Protein AF-A0AAV8XBD4-F1 (afdb_monomer_lite)

Sequence (76 aa):
MILGKYNEENQRKKELLEAEEKKLAESTVVGSRCKVTIQNAPHRLGTVMYSGLVDGLAGYWIGVKYDEPLGKNDGS

Secondary structure (DSSP, 8-state):
---SHHHHHHHHHHHHHHHHHHHHHHHS-TT-EEEE--TTS--EEEEEEEEEE-TTSSSEEEEEEESSS--SS---

pLDDT: mean 83.46, std 12.45, range [39.28, 94.25]

Foldseek 3Di:
DPPDDVPVVVVVVVVVVLVVLLVVLVPDDFQDWDWDDDPPDDIFIFTFHDWADDPPDPGIDTDTDTPDPPDPDPRD

Radius of gyration: 16.55 Å; chains: 1; bounding box: 28×22×56 Å

Organism: NCBI:txid1586634

Structure (mmCIF, N/CA/C/O backbone):
data_AF-A0AAV8XBD4-F1
#
_entry.id   AF-A0AAV8XBD4-F1
#
loop_
_atom_site.group_PDB
_atom_site.id
_atom_site.type_symbol
_atom_site.label_atom_id
_atom_site.label_alt_id
_atom_site.label_comp_id
_atom_site.label_asym_id
_atom_site.label_entity_id
_atom_site.label_seq_id
_atom_site.pdbx_PDB_ins_code
_atom_site.Cartn_x
_atom_site.Cartn_y
_atom_site.Cartn_z
_atom_site.occupancy
_atom_site.B_iso_or_equiv
_atom_site.auth_seq_id
_atom_site.auth_comp_id
_atom_site.auth_asym_id
_atom_site.auth_atom_id
_atom_site.pdbx_PDB_model_num
ATOM 1 N N . MET A 1 1 ? -3.525 0.339 43.949 1.00 39.28 1 MET A N 1
ATOM 2 C CA . MET A 1 1 ? -3.202 -0.156 42.593 1.00 39.28 1 MET A CA 1
ATOM 3 C C . MET A 1 1 ? -3.940 0.711 41.588 1.00 39.28 1 MET A C 1
ATOM 5 O O . MET A 1 1 ? -5.156 0.624 41.532 1.00 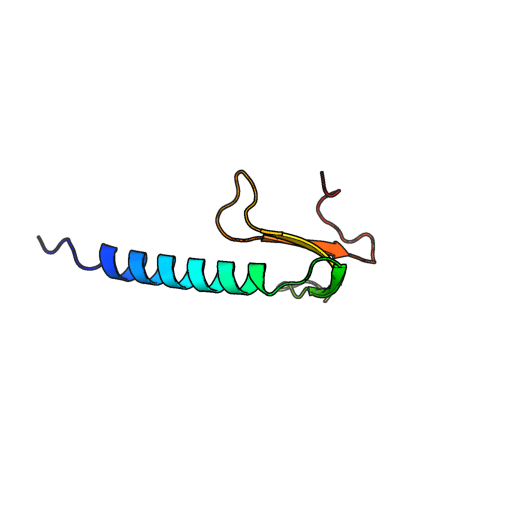39.28 1 MET A O 1
ATOM 9 N N . ILE A 1 2 ? -3.247 1.598 40.868 1.00 45.22 2 ILE A N 1
ATOM 10 C CA . ILE A 1 2 ? -3.869 2.421 39.817 1.00 45.22 2 ILE A CA 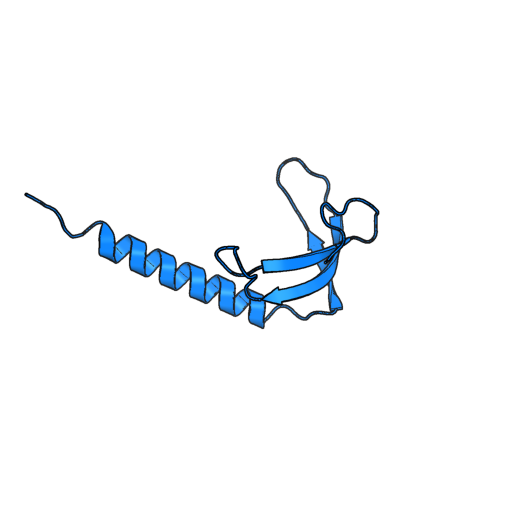1
ATOM 11 C C . ILE A 1 2 ? -3.632 1.700 38.492 1.00 45.22 2 ILE A C 1
ATOM 13 O O . ILE A 1 2 ? -2.624 1.909 37.828 1.00 45.22 2 ILE A O 1
ATOM 17 N N . LEU A 1 3 ? -4.537 0.786 38.162 1.00 57.62 3 LEU A N 1
ATOM 18 C CA . LEU A 1 3 ? -4.554 0.059 36.899 1.00 57.62 3 LEU A CA 1
ATOM 19 C C . LEU A 1 3 ? -5.877 0.414 36.220 1.00 57.62 3 LEU A C 1
ATOM 21 O O . LEU A 1 3 ? -6.928 0.105 36.771 1.00 57.62 3 LEU A O 1
ATOM 25 N N . GLY A 1 4 ? -5.861 1.106 35.077 1.00 55.50 4 GLY A N 1
ATOM 26 C CA . GLY A 1 4 ? -7.109 1.237 34.314 1.00 55.50 4 GLY A CA 1
ATOM 27 C C . GLY A 1 4 ? -7.157 2.257 33.183 1.00 55.50 4 GLY A C 1
ATOM 28 O O . GLY A 1 4 ? -7.757 1.965 32.161 1.00 55.50 4 GLY A O 1
ATOM 29 N N . LYS A 1 5 ? -6.511 3.424 33.293 1.00 50.16 5 LYS A N 1
ATOM 30 C CA . LYS A 1 5 ? -6.716 4.488 32.283 1.00 50.16 5 LYS A CA 1
ATOM 31 C C . LYS A 1 5 ? -5.824 4.396 31.041 1.00 50.16 5 LYS A C 1
ATOM 33 O O . LYS A 1 5 ? -6.116 5.030 30.038 1.00 50.16 5 LYS A O 1
ATOM 38 N N . TYR A 1 6 ? -4.765 3.587 31.085 1.00 55.34 6 TYR A N 1
ATOM 39 C CA . TYR A 1 6 ? -3.827 3.439 29.965 1.00 55.34 6 TYR A CA 1
ATOM 40 C C . TYR A 1 6 ? -4.387 2.573 28.820 1.00 55.34 6 TYR A C 1
ATOM 42 O O . TYR A 1 6 ? -3.895 2.643 27.700 1.00 55.34 6 TYR A O 1
ATOM 50 N N . ASN A 1 7 ? -5.422 1.763 29.078 1.00 67.31 7 ASN A N 1
ATOM 51 C CA . ASN A 1 7 ? -5.937 0.822 28.081 1.00 67.31 7 ASN A CA 1
ATOM 52 C C . ASN A 1 7 ? -6.991 1.461 27.159 1.00 67.31 7 ASN A C 1
ATOM 54 O O . ASN A 1 7 ? -6.956 1.258 25.951 1.00 67.31 7 ASN A O 1
ATOM 58 N N . GLU A 1 8 ? -7.881 2.298 27.704 1.00 77.50 8 GLU A N 1
ATOM 59 C CA . GLU A 1 8 ? -8.973 2.910 26.930 1.00 77.50 8 GLU A CA 1
ATOM 60 C C . GLU A 1 8 ? -8.483 3.957 25.923 1.00 77.50 8 GLU A C 1
ATOM 62 O O . GLU A 1 8 ? -8.977 4.019 24.800 1.00 77.50 8 GLU A O 1
ATOM 67 N N . GLU A 1 9 ? -7.501 4.782 26.296 1.00 81.38 9 GLU A N 1
ATOM 68 C CA . GLU A 1 9 ? -6.973 5.819 25.402 1.00 81.38 9 GLU A CA 1
ATOM 69 C C . GLU A 1 9 ? -6.230 5.206 24.207 1.00 81.38 9 GLU A C 1
ATOM 71 O O . GLU A 1 9 ? -6.407 5.645 23.072 1.00 81.38 9 GLU A O 1
ATOM 76 N N . ASN A 1 10 ? -5.447 4.152 24.446 1.00 81.06 10 ASN A N 1
ATOM 77 C CA . ASN A 1 10 ? -4.755 3.422 23.387 1.00 81.06 10 ASN A CA 1
ATOM 78 C C . ASN A 1 10 ? -5.739 2.705 22.461 1.00 81.06 10 ASN A C 1
ATOM 80 O O . ASN A 1 10 ? -5.540 2.701 21.249 1.00 81.06 10 ASN A O 1
ATOM 84 N N . GLN A 1 11 ? -6.818 2.151 23.016 1.00 78.88 11 GLN A N 1
ATOM 85 C CA . GLN A 1 11 ? -7.854 1.487 22.235 1.00 78.88 11 GLN A CA 1
ATOM 86 C C . GLN A 1 11 ? -8.603 2.477 21.338 1.00 78.88 11 GLN A C 1
ATOM 88 O O . GLN A 1 11 ? -8.721 2.237 20.141 1.00 78.88 11 GLN A O 1
ATOM 93 N N . ARG A 1 12 ? -8.976 3.651 21.863 1.00 84.19 12 ARG A N 1
ATOM 94 C CA . ARG A 1 12 ? -9.578 4.727 21.058 1.00 84.19 12 ARG A CA 1
ATOM 95 C C . ARG A 1 12 ? -8.633 5.250 19.979 1.00 84.19 12 ARG A C 1
ATOM 97 O O . ARG A 1 12 ? -9.061 5.464 18.852 1.00 84.19 12 ARG A O 1
ATOM 104 N N . LYS A 1 13 ? -7.348 5.451 20.295 1.00 85.62 13 LYS A N 1
ATOM 105 C CA . LYS A 1 13 ? -6.341 5.862 19.298 1.00 85.62 13 LYS A CA 1
ATOM 106 C C . LYS A 1 13 ? -6.196 4.827 18.187 1.00 85.62 13 LYS A C 1
ATOM 108 O O . LYS A 1 13 ? -6.088 5.208 17.029 1.00 85.62 13 LYS A O 1
ATOM 113 N N . LYS A 1 14 ? -6.217 3.541 18.538 1.00 85.06 14 LYS A N 1
ATOM 114 C CA . LYS A 1 14 ? -6.156 2.443 17.574 1.00 85.06 14 LYS A CA 1
ATOM 115 C C . LYS A 1 14 ? -7.394 2.411 16.676 1.00 85.06 14 LYS A C 1
ATOM 117 O O . LYS A 1 14 ? -7.241 2.337 15.468 1.00 85.06 14 LYS A O 1
ATOM 122 N N . GLU A 1 15 ? -8.591 2.541 17.245 1.00 86.81 15 GLU A N 1
ATOM 123 C CA . GLU A 1 15 ? -9.848 2.597 16.482 1.00 86.81 15 GLU A CA 1
ATOM 124 C C . GLU A 1 15 ? -9.894 3.800 15.528 1.00 86.81 15 GLU A C 1
ATOM 126 O O . GLU A 1 15 ? -10.323 3.668 14.384 1.00 86.81 15 GLU A O 1
ATOM 131 N N . LEU A 1 16 ? -9.421 4.969 15.975 1.00 89.12 16 LEU A N 1
ATOM 132 C CA . LEU A 1 16 ? -9.319 6.162 15.132 1.00 89.12 16 LEU A CA 1
ATOM 133 C C . LEU A 1 16 ? -8.331 5.951 13.983 1.00 89.12 16 LEU A C 1
ATOM 135 O O . LEU A 1 16 ? 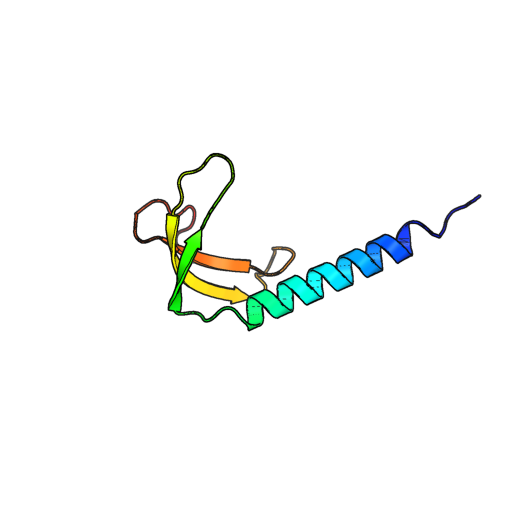-8.670 6.245 12.840 1.00 89.12 16 LEU A O 1
ATOM 139 N N . LEU A 1 17 ? -7.150 5.400 14.279 1.00 87.88 17 LEU A N 1
ATOM 140 C CA . LEU A 1 17 ? -6.142 5.088 13.270 1.00 87.88 17 LEU A CA 1
ATOM 141 C C . LEU A 1 17 ? -6.683 4.095 12.236 1.00 87.88 17 LEU A C 1
ATOM 143 O O . LEU A 1 17 ? -6.582 4.343 11.041 1.00 87.88 17 LEU A O 1
ATOM 147 N N . GLU A 1 18 ? -7.322 3.013 12.680 1.00 87.12 18 GLU A N 1
ATOM 148 C CA . GLU A 1 18 ? -7.921 2.011 11.792 1.00 87.12 18 GLU A CA 1
ATOM 149 C C . GLU A 1 18 ? -9.046 2.602 10.931 1.00 87.12 18 GLU A C 1
ATOM 151 O O . GLU A 1 18 ? -9.174 2.258 9.755 1.00 87.12 18 GLU A O 1
ATOM 156 N N . ALA A 1 19 ? -9.857 3.511 11.479 1.00 89.12 19 ALA A N 1
ATOM 157 C CA . ALA A 1 19 ? -10.895 4.201 10.720 1.00 89.12 19 ALA A CA 1
ATOM 158 C C . ALA A 1 19 ? -10.306 5.157 9.668 1.00 89.12 19 ALA A C 1
ATOM 160 O O . ALA A 1 19 ? -10.826 5.236 8.551 1.00 89.12 19 ALA A O 1
ATOM 161 N N . GLU A 1 20 ? -9.225 5.867 9.998 1.00 90.12 20 GLU A N 1
ATOM 162 C CA . GLU A 1 20 ? -8.496 6.715 9.051 1.00 90.12 20 GLU A CA 1
ATOM 163 C C . GLU A 1 20 ? -7.836 5.885 7.943 1.00 90.12 20 GLU A C 1
ATOM 165 O O . GLU A 1 20 ? -8.001 6.206 6.764 1.00 90.12 20 GLU A O 1
ATOM 170 N N . GLU A 1 21 ? -7.164 4.787 8.297 1.00 88.94 21 GLU A N 1
ATOM 171 C CA . GLU A 1 21 ? -6.566 3.838 7.353 1.00 88.94 21 GLU A CA 1
ATOM 172 C C . GLU A 1 21 ? -7.616 3.239 6.416 1.00 88.94 21 GLU A C 1
ATOM 174 O O . GLU A 1 21 ? -7.428 3.232 5.197 1.00 88.94 21 GLU A O 1
ATOM 179 N N . LYS A 1 22 ? -8.758 2.807 6.966 1.00 89.50 22 LYS A N 1
ATOM 180 C CA . LYS A 1 22 ? -9.891 2.29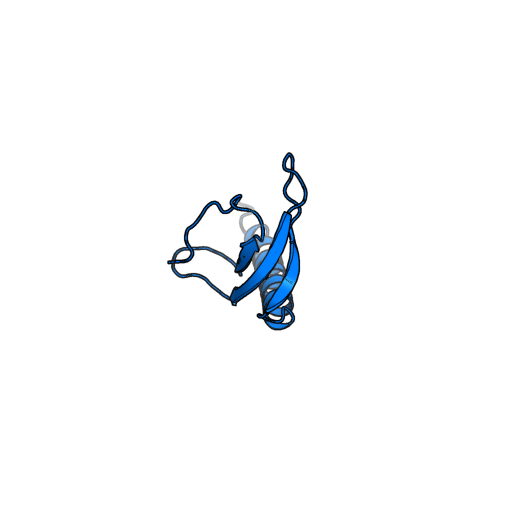4 6.192 1.00 89.50 22 LYS A CA 1
ATOM 181 C C . LYS A 1 22 ? -10.391 3.326 5.194 1.00 89.50 22 LYS A C 1
ATOM 183 O O . LYS A 1 22 ? -10.526 3.028 4.012 1.00 89.50 22 LYS A O 1
ATOM 188 N N . LYS A 1 23 ? -10.649 4.549 5.660 1.00 91.19 23 LYS A N 1
ATOM 189 C CA . LYS A 1 23 ? -11.164 5.628 4.813 1.00 91.19 23 LYS A CA 1
ATOM 190 C C . LYS A 1 23 ? -10.180 5.970 3.696 1.00 91.19 23 LYS A C 1
ATOM 192 O O . LYS A 1 23 ? -10.594 6.216 2.563 1.00 91.19 23 LYS A O 1
ATOM 197 N N . LEU A 1 24 ? -8.881 5.972 3.997 1.00 90.00 24 LEU A N 1
ATOM 198 C CA . LEU A 1 24 ? -7.843 6.213 3.004 1.00 90.00 24 LEU A CA 1
ATOM 199 C C . LEU A 1 24 ? -7.797 5.086 1.964 1.00 90.00 24 LEU A C 1
ATOM 201 O O . LEU A 1 24 ? -7.776 5.372 0.765 1.00 90.00 24 LEU A O 1
ATOM 205 N N . ALA A 1 25 ? -7.850 3.828 2.403 1.00 89.31 25 ALA A N 1
ATOM 206 C CA . ALA A 1 25 ? -7.896 2.672 1.517 1.00 89.31 25 ALA A CA 1
ATOM 207 C C . ALA A 1 25 ? -9.143 2.690 0.615 1.00 89.31 25 ALA A C 1
ATOM 209 O O . ALA A 1 25 ? -9.022 2.546 -0.600 1.00 89.31 25 ALA A O 1
ATOM 210 N N . GLU A 1 26 ? -10.324 2.973 1.165 1.00 89.75 26 GLU A N 1
ATOM 211 C CA . GLU A 1 26 ? -11.574 3.094 0.400 1.00 89.75 26 GLU A CA 1
ATOM 212 C C . GLU A 1 26 ? -11.534 4.242 -0.619 1.00 89.75 26 GLU A C 1
ATOM 214 O O . GLU A 1 26 ? -12.072 4.119 -1.717 1.00 89.75 26 GLU A O 1
ATOM 219 N N . SER A 1 27 ? -10.870 5.355 -0.289 1.00 91.44 27 SER A N 1
ATOM 220 C CA . SER A 1 27 ? -10.700 6.481 -1.218 1.00 91.44 27 SER A CA 1
ATOM 221 C C . SER A 1 27 ? -9.645 6.239 -2.305 1.00 91.44 27 SER A C 1
ATOM 223 O O . SER A 1 27 ? -9.588 6.975 -3.292 1.00 91.44 27 SER A O 1
ATOM 225 N N . THR A 1 28 ? -8.794 5.224 -2.134 1.00 90.69 28 THR A N 1
ATOM 226 C CA . THR A 1 28 ? -7.703 4.935 -3.062 1.00 90.69 28 THR A CA 1
ATOM 227 C C . THR A 1 28 ? -8.224 4.132 -4.248 1.00 90.69 28 THR A C 1
ATOM 229 O O . THR A 1 28 ? -8.612 2.972 -4.127 1.00 90.69 28 THR A O 1
ATOM 232 N N . VAL A 1 29 ? -8.179 4.740 -5.431 1.00 92.56 29 VAL A N 1
ATOM 233 C CA . VAL A 1 29 ? -8.644 4.113 -6.671 1.00 92.56 29 VAL A CA 1
ATOM 234 C C . VAL A 1 29 ? -7.571 3.172 -7.224 1.00 92.56 29 VAL A C 1
ATOM 236 O O . VAL A 1 29 ? -6.498 3.612 -7.650 1.00 92.56 29 VAL A O 1
ATOM 239 N N . VAL A 1 30 ? -7.885 1.877 -7.276 1.00 93.31 30 VAL A N 1
ATOM 240 C CA . VAL A 1 30 ? -7.068 0.870 -7.969 1.00 93.31 30 VAL A CA 1
ATOM 241 C C . VAL A 1 30 ? -6.948 1.232 -9.455 1.00 93.31 30 VAL A C 1
ATOM 243 O O . VAL A 1 30 ? -7.919 1.627 -10.093 1.00 93.31 30 VAL A O 1
ATOM 246 N N . GLY A 1 31 ? -5.738 1.136 -10.003 1.00 92.38 31 GLY A N 1
ATOM 247 C CA . GLY A 1 31 ? -5.378 1.577 -11.352 1.00 92.38 31 GLY A CA 1
ATOM 248 C C . GLY A 1 31 ? -4.852 3.014 -11.427 1.00 92.38 31 GLY A C 1
ATOM 249 O O . GLY A 1 31 ? -4.350 3.425 -12.473 1.00 92.38 31 GLY A O 1
ATOM 250 N N . SER A 1 32 ? -4.909 3.783 -10.335 1.00 93.12 32 SER A N 1
ATOM 251 C CA . SER A 1 32 ? -4.385 5.151 -10.323 1.00 93.12 32 SER A CA 1
ATOM 252 C C . SER A 1 32 ? -2.865 5.198 -10.227 1.00 93.12 32 SER A C 1
ATOM 254 O O . SER A 1 32 ? -2.223 4.367 -9.576 1.00 93.12 32 SER A O 1
ATOM 256 N N . ARG A 1 33 ? -2.287 6.229 -10.849 1.00 94.06 33 ARG A N 1
ATOM 257 C CA . ARG A 1 33 ? -0.861 6.543 -10.743 1.00 94.06 33 ARG A CA 1
ATOM 258 C C . ARG A 1 33 ? -0.542 7.084 -9.357 1.00 94.06 33 ARG A C 1
ATOM 260 O O . ARG A 1 33 ? -1.217 7.987 -8.870 1.00 94.06 33 ARG A O 1
ATOM 267 N N . CYS A 1 34 ? 0.515 6.566 -8.747 1.00 92.69 34 CYS A N 1
ATOM 268 C CA . CYS A 1 34 ? 0.957 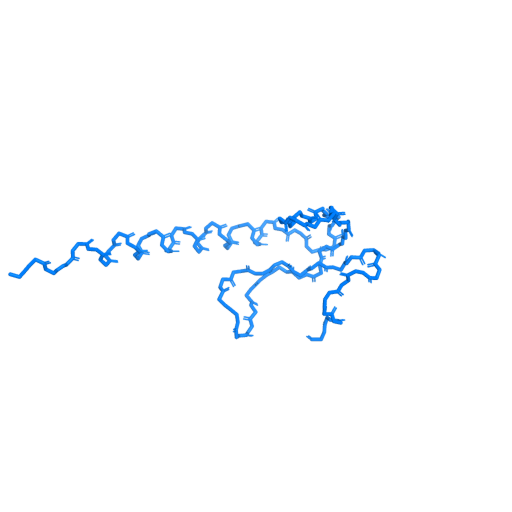6.991 -7.428 1.00 92.69 34 CYS A CA 1
ATOM 269 C C . CYS A 1 34 ? 2.481 7.150 -7.355 1.00 92.69 34 CYS A C 1
ATOM 271 O O . CYS A 1 34 ? 3.241 6.623 -8.173 1.00 92.69 34 CYS A O 1
ATOM 273 N N . LYS A 1 35 ? 2.922 7.912 -6.351 1.00 92.81 35 LYS A N 1
ATOM 274 C CA . LYS A 1 35 ? 4.329 8.069 -5.985 1.00 92.81 35 LYS A CA 1
ATOM 275 C C . LYS A 1 35 ? 4.524 7.539 -4.575 1.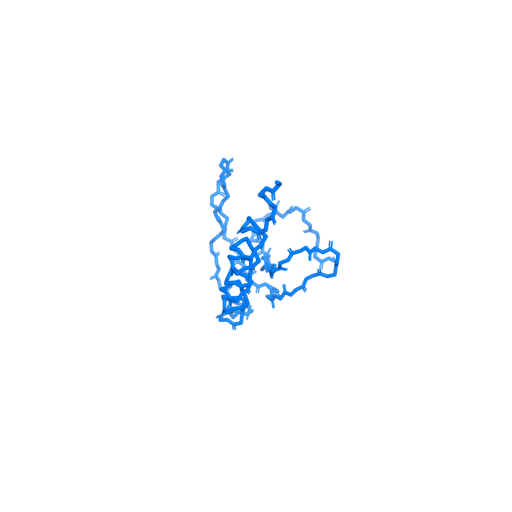00 92.81 35 LYS A C 1
ATOM 277 O O . LYS A 1 35 ? 3.960 8.082 -3.628 1.00 92.81 35 LYS A O 1
ATOM 282 N N . VAL A 1 36 ? 5.360 6.522 -4.435 1.00 90.69 36 VAL A N 1
ATOM 283 C CA . VAL A 1 36 ? 5.716 5.938 -3.145 1.00 90.69 36 VAL A CA 1
ATOM 284 C C . VAL A 1 36 ? 6.983 6.605 -2.625 1.00 90.69 36 VAL A C 1
ATOM 286 O O . VAL A 1 36 ? 7.982 6.730 -3.338 1.00 90.69 36 VAL A O 1
ATOM 289 N N . THR A 1 37 ? 6.930 7.051 -1.372 1.00 92.00 37 THR A N 1
ATOM 290 C CA . THR A 1 37 ? 8.060 7.662 -0.666 1.00 92.00 37 THR A CA 1
ATOM 291 C C . THR A 1 37 ? 8.344 6.841 0.578 1.00 92.00 37 THR A C 1
ATOM 293 O O . THR A 1 37 ? 7.473 6.685 1.426 1.00 92.00 37 THR A O 1
ATOM 296 N N . ILE A 1 38 ? 9.557 6.303 0.667 1.00 88.88 38 ILE A N 1
ATOM 297 C CA . ILE A 1 38 ? 10.024 5.499 1.796 1.00 88.88 38 ILE A CA 1
ATOM 298 C C . ILE A 1 38 ? 11.263 6.195 2.352 1.00 88.88 38 ILE A C 1
ATOM 300 O O . ILE A 1 38 ? 12.087 6.707 1.592 1.00 88.88 38 ILE A O 1
ATOM 304 N N . GLN A 1 39 ? 11.396 6.226 3.675 1.00 90.38 39 GLN A N 1
ATOM 305 C CA . GLN A 1 39 ? 12.568 6.807 4.318 1.00 90.38 39 GLN A CA 1
ATOM 306 C C . GLN A 1 39 ? 13.842 6.093 3.835 1.00 90.38 39 GLN A C 1
ATOM 308 O O . GLN A 1 39 ? 13.894 4.865 3.805 1.00 90.38 39 GLN A O 1
ATOM 313 N N . ASN A 1 40 ? 14.864 6.862 3.452 1.00 87.62 40 ASN A N 1
ATOM 314 C CA . ASN A 1 40 ? 16.143 6.359 2.930 1.00 87.62 40 ASN A CA 1
ATOM 315 C C . ASN A 1 40 ? 16.055 5.568 1.607 1.00 87.62 40 ASN A C 1
ATOM 317 O O . ASN A 1 40 ? 16.957 4.791 1.297 1.00 87.62 40 ASN A O 1
ATOM 321 N N . ALA A 1 41 ? 15.005 5.762 0.805 1.00 83.38 41 ALA A N 1
ATOM 322 C CA . ALA A 1 41 ? 14.904 5.199 -0.540 1.00 83.38 41 ALA A CA 1
ATOM 323 C C . ALA A 1 41 ? 14.494 6.278 -1.561 1.00 83.38 41 ALA A C 1
ATOM 325 O O . ALA A 1 41 ? 13.815 7.240 -1.192 1.00 83.38 41 ALA A O 1
ATOM 326 N N . PRO A 1 42 ? 14.876 6.134 -2.845 1.00 85.94 42 PRO A N 1
ATOM 327 C CA . PRO A 1 42 ? 14.412 7.042 -3.888 1.00 85.94 42 PRO A CA 1
ATOM 328 C C . PRO A 1 42 ? 12.890 6.964 -4.034 1.00 85.94 42 PRO A C 1
ATOM 330 O O . PRO A 1 42 ? 12.278 5.923 -3.773 1.00 85.94 42 PRO A O 1
ATOM 333 N N . HIS A 1 43 ? 12.285 8.066 -4.477 1.00 88.94 43 HIS A N 1
ATOM 334 C CA . HIS A 1 43 ? 10.873 8.075 -4.844 1.00 88.94 43 HIS A CA 1
ATOM 335 C C . HIS A 1 43 ? 10.628 7.083 -5.975 1.00 88.94 43 HIS A C 1
ATOM 337 O O . HIS A 1 43 ? 11.361 7.073 -6.961 1.00 88.94 43 HIS A O 1
ATOM 343 N N . ARG A 1 44 ? 9.575 6.280 -5.843 1.00 88.88 44 ARG A N 1
ATOM 344 C CA . ARG A 1 44 ? 9.201 5.289 -6.853 1.00 88.88 44 ARG A CA 1
ATOM 345 C C . ARG A 1 44 ? 7.849 5.642 -7.427 1.00 88.88 44 ARG A C 1
ATOM 347 O O . ARG A 1 44 ? 6.920 5.949 -6.680 1.00 88.88 44 ARG A O 1
ATOM 354 N N . LEU A 1 45 ? 7.747 5.602 -8.746 1.00 92.25 45 LEU A N 1
ATOM 355 C CA . LEU A 1 45 ? 6.480 5.751 -9.444 1.00 92.25 45 LEU A CA 1
ATOM 356 C C . LEU A 1 45 ? 5.888 4.375 -9.720 1.00 92.25 45 LEU A C 1
ATOM 358 O O . LEU A 1 45 ? 6.607 3.402 -9.963 1.00 92.25 45 LEU A O 1
ATOM 362 N N . GLY A 1 46 ? 4.568 4.297 -9.645 1.00 92.38 46 GLY A N 1
ATOM 363 C CA . GLY A 1 46 ? 3.864 3.060 -9.899 1.00 92.38 46 GLY A CA 1
ATOM 364 C C . GLY A 1 46 ? 2.371 3.257 -10.054 1.00 92.38 46 GLY A C 1
ATOM 365 O O . GLY A 1 46 ? 1.853 4.375 -10.129 1.00 92.38 46 GLY A O 1
ATOM 366 N N . THR A 1 47 ? 1.691 2.126 -10.105 1.00 93.69 47 THR A N 1
ATOM 367 C CA . THR A 1 47 ? 0.245 2.038 -10.248 1.00 93.69 47 THR A CA 1
ATOM 368 C C . THR A 1 47 ? -0.309 1.252 -9.075 1.00 93.69 47 THR A C 1
ATOM 370 O O . THR A 1 47 ? 0.222 0.194 -8.727 1.00 93.69 47 THR A O 1
ATOM 373 N N . VAL A 1 48 ? -1.365 1.768 -8.451 1.00 94.25 48 VAL A N 1
ATOM 374 C CA . VAL A 1 48 ? -2.068 1.042 -7.392 1.00 94.25 48 VAL A CA 1
ATOM 375 C C . VAL A 1 48 ? -2.717 -0.196 -8.002 1.00 94.25 48 VAL A C 1
ATOM 377 O O . VAL A 1 48 ? -3.509 -0.082 -8.929 1.00 94.25 48 VAL A O 1
ATOM 380 N N . MET A 1 49 ? -2.396 -1.370 -7.478 1.00 91.38 49 MET A N 1
ATOM 381 C CA . MET A 1 49 ? -2.980 -2.650 -7.890 1.00 91.38 49 MET A CA 1
ATOM 382 C C . MET A 1 49 ? -3.915 -3.226 -6.827 1.00 91.38 49 MET A C 1
ATOM 384 O O . MET A 1 49 ? -4.749 -4.066 -7.145 1.00 91.38 49 MET A O 1
ATOM 388 N N . TYR A 1 50 ? -3.786 -2.775 -5.579 1.00 92.19 50 TYR A N 1
ATOM 389 C CA . TYR A 1 50 ? -4.567 -3.276 -4.456 1.00 92.19 50 TYR A CA 1
ATOM 390 C C . TYR A 1 50 ? -4.809 -2.178 -3.423 1.00 92.19 50 TYR A C 1
ATOM 392 O O . TYR A 1 50 ? -3.927 -1.351 -3.192 1.00 92.19 50 TYR A O 1
ATOM 400 N N . SER A 1 51 ? -5.978 -2.196 -2.787 1.00 93.00 51 SER A N 1
ATOM 401 C CA . SER A 1 51 ? -6.307 -1.341 -1.649 1.00 93.00 51 SER A CA 1
ATOM 402 C C . SER A 1 51 ? -7.247 -2.094 -0.709 1.00 93.00 51 SER A C 1
ATOM 404 O O . SER A 1 51 ? -8.397 -2.344 -1.070 1.00 93.00 51 SER A O 1
ATOM 406 N N . GLY A 1 52 ? -6.767 -2.508 0.465 1.00 91.31 52 GLY A N 1
ATOM 407 C CA . GLY A 1 52 ? -7.571 -3.306 1.395 1.00 91.31 52 GLY A CA 1
ATOM 408 C C . GLY A 1 52 ? -6.768 -3.999 2.494 1.00 91.31 52 GLY A C 1
ATOM 409 O O . GLY A 1 52 ? -5.570 -3.775 2.645 1.00 91.31 52 GLY A O 1
ATOM 410 N N . LEU A 1 53 ? -7.435 -4.854 3.270 1.00 91.31 53 LEU A N 1
ATOM 411 C CA . LEU A 1 53 ? -6.794 -5.712 4.276 1.00 91.31 53 LEU A CA 1
ATOM 412 C C . LEU A 1 53 ? -6.044 -6.858 3.595 1.00 91.31 53 LEU A C 1
ATOM 414 O O . LEU A 1 53 ? -6.488 -7.339 2.560 1.00 91.31 53 LEU A O 1
ATOM 418 N N . VAL A 1 54 ? -4.930 -7.313 4.157 1.00 89.62 54 VAL A N 1
ATOM 419 C CA . VAL A 1 54 ? -4.183 -8.464 3.626 1.00 89.62 54 VAL A CA 1
ATOM 420 C C . VAL A 1 54 ? -4.134 -9.543 4.693 1.00 89.62 54 VAL A C 1
ATOM 422 O O . VAL A 1 54 ? -3.807 -9.260 5.846 1.00 89.62 54 VAL A O 1
ATOM 425 N N . ASP A 1 55 ? -4.445 -10.778 4.306 1.00 87.75 55 ASP A N 1
ATOM 426 C CA . ASP A 1 55 ? -4.426 -11.911 5.223 1.00 87.75 55 ASP A CA 1
ATOM 427 C C . ASP A 1 55 ? -3.036 -12.075 5.851 1.00 87.75 55 ASP A C 1
ATOM 429 O O . ASP A 1 55 ? -2.016 -12.172 5.169 1.00 87.75 55 ASP A O 1
ATOM 433 N N . GLY A 1 56 ? -2.995 -12.077 7.184 1.00 85.88 56 GLY A N 1
ATOM 434 C CA . GLY A 1 56 ? -1.755 -12.199 7.953 1.00 85.88 56 GLY A CA 1
ATOM 435 C C . GLY A 1 56 ? -0.996 -10.889 8.196 1.00 85.88 56 GLY A C 1
ATOM 436 O O . GLY A 1 56 ? -0.002 -10.916 8.922 1.00 85.88 56 GLY A O 1
ATOM 437 N N . LEU A 1 57 ? -1.459 -9.747 7.671 1.00 87.06 57 LEU A N 1
ATOM 438 C CA . LEU A 1 57 ? -0.889 -8.430 7.965 1.00 87.06 57 LEU A CA 1
ATOM 439 C C . LEU A 1 57 ? -1.890 -7.550 8.722 1.00 87.06 57 LEU A C 1
ATOM 441 O O . LEU A 1 57 ? -3.083 -7.528 8.433 1.00 87.06 57 LEU A O 1
ATOM 445 N N . ALA A 1 58 ? -1.394 -6.806 9.709 1.00 87.69 58 ALA A N 1
ATOM 446 C CA . ALA A 1 58 ? -2.208 -5.839 10.438 1.00 87.69 58 ALA A CA 1
ATOM 447 C C . ALA A 1 58 ? -2.401 -4.554 9.614 1.00 87.69 58 ALA A C 1
ATOM 449 O O . ALA A 1 58 ? -1.477 -4.126 8.918 1.00 87.69 58 ALA A O 1
ATOM 450 N N . GLY A 1 59 ? -3.574 -3.930 9.746 1.00 88.88 59 GLY A N 1
ATOM 451 C CA . GLY A 1 59 ? -3.908 -2.657 9.099 1.00 88.88 59 GLY A CA 1
ATOM 452 C C . GLY A 1 59 ? -4.288 -2.780 7.621 1.00 88.88 59 GLY A C 1
ATOM 453 O O . GLY A 1 59 ? -4.347 -3.875 7.055 1.00 88.88 59 GLY A O 1
ATOM 454 N N . TYR A 1 60 ? -4.568 -1.635 6.998 1.00 90.44 60 TYR A N 1
ATOM 455 C CA . TYR A 1 60 ? -4.866 -1.553 5.565 1.00 90.44 60 TYR A CA 1
ATOM 456 C C . TYR A 1 60 ? -3.592 -1.406 4.734 1.00 90.44 60 TYR A C 1
ATOM 458 O O . TYR A 1 60 ? -2.661 -0.688 5.092 1.00 90.44 60 TYR A O 1
ATOM 466 N N . TRP A 1 61 ? -3.585 -2.052 3.572 1.00 91.38 61 TRP A N 1
ATOM 467 C CA . TRP A 1 61 ? -2.448 -2.110 2.667 1.00 91.38 61 TRP A CA 1
ATOM 468 C C . TRP A 1 61 ? -2.813 -1.599 1.281 1.00 91.38 61 TRP A C 1
ATOM 470 O O . TRP A 1 61 ? -3.852 -1.943 0.715 1.00 91.38 61 TRP A O 1
ATOM 480 N N . ILE A 1 62 ? -1.896 -0.818 0.710 1.00 91.56 62 ILE A N 1
ATOM 481 C CA . ILE A 1 62 ? -1.952 -0.373 -0.681 1.00 91.56 62 ILE A CA 1
ATOM 482 C C . ILE A 1 62 ? -0.865 -1.112 -1.458 1.00 91.56 62 ILE A C 1
ATOM 484 O O . ILE A 1 62 ? 0.329 -0.856 -1.287 1.00 91.56 62 ILE A O 1
ATOM 488 N N . GLY A 1 63 ? -1.272 -2.041 -2.317 1.00 90.88 63 GLY A N 1
ATOM 489 C CA . GLY A 1 63 ? -0.357 -2.734 -3.217 1.00 90.88 63 GLY A CA 1
ATOM 490 C C . GLY A 1 63 ? -0.040 -1.850 -4.415 1.00 90.88 63 GLY A C 1
ATOM 491 O O . GLY A 1 63 ? -0.948 -1.389 -5.106 1.00 90.88 63 GLY A O 1
ATOM 492 N N . VAL A 1 64 ? 1.246 -1.621 -4.680 1.00 91.38 64 VAL A N 1
ATOM 493 C CA . VAL A 1 64 ? 1.713 -0.785 -5.792 1.00 91.38 64 VAL A CA 1
ATOM 494 C C . VAL A 1 64 ? 2.635 -1.591 -6.693 1.00 91.38 64 VAL A C 1
ATOM 496 O O . VAL A 1 64 ? 3.642 -2.133 -6.238 1.00 91.38 64 VAL A O 1
ATOM 499 N N . LYS A 1 65 ? 2.322 -1.618 -7.989 1.00 89.12 65 LYS A N 1
ATOM 500 C CA . LYS A 1 65 ? 3.228 -2.106 -9.030 1.00 89.12 65 LYS A CA 1
ATOM 501 C C . LYS A 1 65 ? 4.106 -0.951 -9.492 1.00 89.12 65 LYS A C 1
ATOM 503 O O . LYS A 1 65 ? 3.596 0.008 -10.068 1.00 89.12 65 LYS A O 1
ATOM 508 N N . TYR A 1 66 ? 5.404 -1.032 -9.218 1.00 88.19 66 TYR A N 1
ATOM 509 C CA . TYR A 1 66 ? 6.371 -0.049 -9.707 1.00 88.19 66 TYR A CA 1
ATOM 510 C C . TYR A 1 66 ? 6.607 -0.199 -11.209 1.00 88.19 66 TYR A C 1
ATOM 512 O O . TYR A 1 66 ? 6.510 -1.302 -11.748 1.00 88.19 66 TYR A O 1
ATOM 520 N N . ASP A 1 67 ? 6.924 0.914 -11.867 1.00 82.62 67 ASP A N 1
ATOM 521 C CA . ASP A 1 67 ? 7.259 0.912 -13.297 1.00 82.62 67 ASP A CA 1
ATOM 522 C C . ASP A 1 67 ? 8.657 0.342 -13.551 1.00 82.62 67 ASP A C 1
ATOM 524 O O . ASP A 1 67 ? 8.901 -0.341 -14.542 1.00 82.62 67 ASP A O 1
ATOM 528 N N . GLU A 1 68 ? 9.578 0.621 -12.634 1.00 77.75 68 GLU A N 1
ATOM 529 C CA . GLU A 1 68 ? 10.934 0.087 -12.642 1.00 77.75 68 GLU A CA 1
ATOM 530 C C . GLU A 1 68 ? 10.972 -1.256 -11.893 1.00 77.75 68 GLU A C 1
ATOM 532 O O . GLU A 1 68 ? 10.166 -1.464 -10.976 1.00 77.75 68 GLU A O 1
ATOM 537 N N . PRO A 1 69 ? 11.925 -2.160 -12.202 1.00 76.69 69 PRO A N 1
ATOM 538 C CA . PRO A 1 69 ? 12.083 -3.456 -11.533 1.00 76.69 69 PRO A CA 1
ATOM 539 C C . PRO A 1 69 ? 12.667 -3.307 -10.111 1.00 76.69 69 PRO A C 1
ATOM 541 O O . PRO A 1 69 ? 13.659 -3.926 -9.745 1.00 76.69 69 PRO A O 1
ATOM 544 N N . LEU A 1 70 ? 12.052 -2.449 -9.298 1.00 70.38 70 LEU A N 1
ATOM 545 C CA . LEU A 1 70 ? 12.416 -2.124 -7.918 1.00 70.38 70 LEU A CA 1
ATOM 546 C C . LEU A 1 70 ? 11.428 -2.730 -6.905 1.00 70.38 70 LEU A C 1
ATOM 548 O O . LEU A 1 70 ? 11.468 -2.395 -5.716 1.00 70.38 70 LEU A O 1
ATOM 552 N N . GLY A 1 71 ? 10.499 -3.571 -7.371 1.00 63.50 71 GLY A N 1
ATOM 553 C CA . GLY A 1 71 ? 9.542 -4.292 -6.532 1.00 63.50 71 GLY A CA 1
ATOM 554 C C . GLY A 1 71 ? 10.242 -5.228 -5.549 1.00 63.50 71 GLY A C 1
ATOM 555 O O . GLY A 1 71 ? 11.276 -5.806 -5.867 1.00 63.50 71 GLY A O 1
ATOM 556 N N . LYS A 1 72 ? 9.689 -5.354 -4.337 1.00 69.69 72 LYS A N 1
ATOM 557 C CA . LYS A 1 72 ? 10.155 -6.344 -3.349 1.00 69.69 72 LYS A CA 1
ATOM 558 C C . LYS A 1 72 ? 9.426 -7.687 -3.462 1.00 69.69 72 LYS A C 1
ATOM 560 O O . LYS A 1 72 ? 9.987 -8.693 -3.054 1.00 69.69 72 LYS A O 1
ATOM 565 N N . ASN A 1 73 ? 8.214 -7.680 -4.018 1.00 71.81 73 ASN A N 1
ATOM 566 C CA . ASN A 1 73 ? 7.324 -8.833 -4.138 1.00 71.81 73 ASN A CA 1
ATOM 567 C C . ASN A 1 73 ? 6.890 -8.979 -5.609 1.00 71.81 73 ASN A C 1
ATOM 569 O O . ASN A 1 73 ? 6.842 -7.979 -6.330 1.00 71.81 73 ASN A O 1
ATOM 573 N N . ASP A 1 74 ? 6.571 -10.198 -6.036 1.00 73.50 74 ASP A N 1
ATOM 574 C CA . ASP A 1 74 ? 6.095 -10.547 -7.385 1.00 73.50 74 ASP A CA 1
ATOM 575 C C . ASP A 1 74 ? 4.582 -10.323 -7.577 1.00 73.50 74 ASP A C 1
ATOM 577 O O . ASP A 1 74 ? 4.111 -10.258 -8.712 1.00 73.50 74 ASP A O 1
ATOM 581 N N . GLY A 1 75 ? 3.844 -10.120 -6.481 1.00 64.38 75 GLY A N 1
ATOM 582 C CA . GLY A 1 75 ? 2.414 -9.804 -6.487 1.00 64.38 75 GLY A CA 1
ATOM 583 C C . GLY A 1 75 ? 1.492 -11.017 -6.357 1.00 64.38 75 GLY A C 1
ATOM 584 O O . GLY A 1 75 ? 0.299 -10.861 -6.618 1.00 64.38 75 GLY A O 1
ATOM 585 N N . SER A 1 76 ? 2.042 -12.179 -5.984 1.00 58.66 76 SER A N 1
ATOM 586 C CA . SER A 1 76 ? 1.287 -13.392 -5.643 1.00 58.66 76 SER A CA 1
ATOM 587 C C . SER A 1 76 ? 0.672 -13.325 -4.245 1.00 58.66 76 SER A C 1
ATOM 589 O O . SER A 1 76 ? 1.293 -12.701 -3.352 1.00 58.66 76 SER A O 1
#

InterPro domains:
  IPR000938 CAP Gly-rich domain [PF01302] (30-76)
  IPR000938 CAP Gly-rich domain [PS50245] (52-76)
  IPR000938 CAP Gly-rich domain [SM01052] (30-76)
  IPR036859 CAP Gly-rich domain superfamily [G3DSA:2.30.30.190] (18-76)
  IPR036859 CAP Gly-rich domain superfamily [SSF74924] (4-76)